Protein AF-C9RB35-F1 (afdb_monomer_lite)

Organism: Ammonifex degensii (strain DSM 10501 / KC4) (NCBI:txid429009)

pLDDT: mean 89.13, std 9.65, range [59.56, 98.06]

Sequence (82 aa):
MLYVLVLAFFYFLVAYFEVPRMLKNRMYRELWVFVFLSLLGFTLALFQIFHWPFPNITKGIESLFRPLYFRLEKLLLPNEPG

Radius of gyration: 22.45 Å; chains: 1; bounding box: 60×23×41 Å

Secondary structure (DSSP, 8-state):
-HHHHHHHHHHHHHHHHHHHHHHHTT-HHHHHHHHHHHHHHHHHHHHHHTT-----HHHHHHHHHHHHHHHHHHHH-TT---

Foldseek 3Di:
DVQLVVLVVVLVVVCVPVVVVCVVVVVVVVVVVCVVVSVVVSVVVVCVVVVPPDPPVVVVVCVVCVVVVVVCCCVVPVDDDD

Structure (mmCIF, N/CA/C/O backbone):
data_AF-C9RB35-F1
#
_entry.id   AF-C9RB35-F1
#
loop_
_atom_site.group_PDB
_atom_site.id
_atom_site.type_symbol
_atom_site.label_atom_id
_atom_site.label_alt_id
_atom_site.label_comp_id
_atom_site.label_asym_id
_atom_site.label_entity_id
_atom_site.label_seq_id
_atom_site.pdbx_PDB_ins_code
_atom_site.Cartn_x
_atom_site.Cartn_y
_atom_site.Cartn_z
_atom_site.occupancy
_atom_site.B_iso_or_equiv
_atom_site.auth_seq_id
_atom_site.auth_comp_id
_atom_site.auth_asym_id
_atom_site.auth_atom_id
_atom_site.pdbx_PDB_model_num
ATOM 1 N N . MET A 1 1 ? -8.937 -2.193 -14.769 1.00 84.75 1 MET A N 1
ATOM 2 C CA . MET A 1 1 ? -9.697 -1.392 -13.778 1.00 84.75 1 MET A CA 1
ATOM 3 C C . MET A 1 1 ? -10.463 -2.247 -12.771 1.00 84.75 1 MET A C 1
ATOM 5 O O . MET A 1 1 ? -10.314 -1.982 -11.589 1.00 84.75 1 MET A O 1
ATOM 9 N N . LEU A 1 2 ? -11.204 -3.289 -13.184 1.00 94.75 2 LEU A N 1
ATOM 10 C CA . LEU A 1 2 ? -11.932 -4.181 -12.259 1.00 94.75 2 LEU A CA 1
ATOM 11 C C . LEU A 1 2 ? -11.061 -4.724 -11.107 1.00 94.75 2 LEU A C 1
ATOM 13 O O . LEU A 1 2 ? -11.449 -4.611 -9.953 1.00 94.75 2 LEU A O 1
ATOM 17 N N . TYR A 1 3 ? -9.855 -5.224 -11.401 1.00 94.00 3 TYR A N 1
ATOM 18 C CA . TYR A 1 3 ? -8.926 -5.736 -10.382 1.00 94.00 3 TYR A CA 1
ATOM 19 C C . TYR A 1 3 ? -8.552 -4.706 -9.308 1.00 94.00 3 TYR A C 1
ATOM 21 O O . TYR A 1 3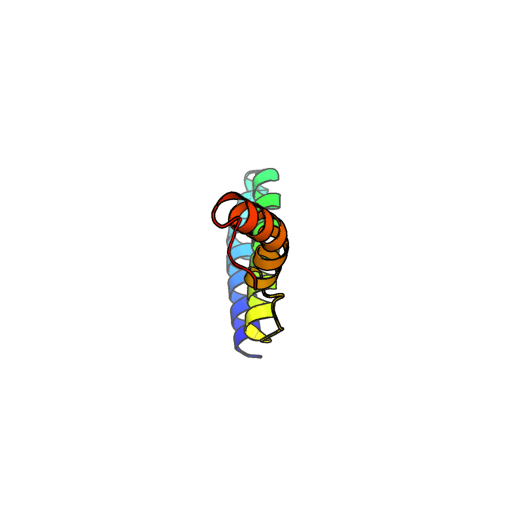 ? -8.476 -5.048 -8.135 1.00 94.00 3 TYR A O 1
ATOM 29 N N . VAL A 1 4 ? -8.369 -3.439 -9.693 1.00 95.00 4 VAL A N 1
ATOM 30 C CA . VAL A 1 4 ? -8.051 -2.354 -8.750 1.00 95.00 4 VAL A CA 1
ATOM 31 C C . VAL A 1 4 ? -9.247 -2.066 -7.843 1.00 95.00 4 VAL A C 1
ATOM 33 O O . VAL A 1 4 ? -9.066 -1.869 -6.647 1.00 95.00 4 VAL A O 1
ATOM 36 N N . LEU A 1 5 ? -10.468 -2.094 -8.389 1.00 96.50 5 LEU A N 1
ATOM 37 C CA . LEU A 1 5 ? -11.692 -1.911 -7.605 1.00 96.50 5 LEU A CA 1
ATOM 38 C C . LEU A 1 5 ? -11.904 -3.056 -6.611 1.00 96.50 5 LEU A C 1
ATOM 40 O O . LEU A 1 5 ? -12.204 -2.800 -5.451 1.00 96.50 5 LEU A O 1
ATOM 44 N N . VAL A 1 6 ? -11.695 -4.303 -7.041 1.00 96.88 6 VAL A N 1
ATOM 45 C CA . VAL A 1 6 ? -11.777 -5.480 -6.162 1.00 96.88 6 VAL A CA 1
ATOM 46 C C . VAL A 1 6 ? -10.720 -5.411 -5.058 1.00 96.88 6 VAL A C 1
ATOM 48 O O . VAL A 1 6 ? -11.039 -5.645 -3.895 1.00 96.88 6 VAL A O 1
ATOM 51 N N . LEU A 1 7 ? -9.483 -5.033 -5.395 1.00 96.88 7 LEU A N 1
ATOM 52 C CA . LEU A 1 7 ? -8.401 -4.868 -4.424 1.00 96.88 7 LEU A CA 1
ATOM 53 C C . LEU A 1 7 ? -8.727 -3.769 -3.401 1.00 96.88 7 LEU A C 1
ATOM 55 O O . LEU A 1 7 ? -8.598 -3.988 -2.198 1.00 96.88 7 LEU A O 1
ATOM 59 N N . ALA A 1 8 ? -9.174 -2.601 -3.866 1.00 96.81 8 ALA A N 1
ATOM 60 C CA . ALA A 1 8 ? -9.559 -1.494 -2.995 1.00 96.81 8 ALA A CA 1
ATOM 61 C C . ALA A 1 8 ? -10.736 -1.875 -2.088 1.00 96.81 8 ALA A C 1
ATOM 63 O O . ALA A 1 8 ? -10.711 -1.579 -0.896 1.00 96.81 8 ALA A O 1
ATOM 64 N N . PHE A 1 9 ? -11.734 -2.583 -2.625 1.00 97.81 9 PHE A N 1
ATOM 65 C CA . PHE A 1 9 ? -12.872 -3.075 -1.855 1.00 97.81 9 PHE A CA 1
ATOM 66 C C . PHE A 1 9 ? -12.451 -4.085 -0.780 1.00 97.81 9 PHE A C 1
ATOM 68 O O . PHE A 1 9 ? -12.898 -3.987 0.360 1.00 97.81 9 PHE A O 1
ATOM 75 N N . PHE A 1 10 ? -11.545 -5.009 -1.106 1.00 97.19 10 PHE A N 1
ATOM 76 C CA . PHE A 1 10 ? -10.989 -5.952 -0.138 1.00 97.19 10 PHE A CA 1
ATOM 77 C C . PHE A 1 10 ? -10.280 -5.230 1.017 1.00 97.19 10 PHE A C 1
ATOM 79 O O . PHE A 1 10 ? -10.609 -5.460 2.180 1.00 97.19 10 PHE A O 1
ATOM 86 N N . TYR A 1 11 ? -9.363 -4.306 0.712 1.00 96.94 11 TYR A N 1
ATOM 87 C CA . TYR A 1 11 ? -8.659 -3.532 1.740 1.00 96.94 11 TYR A CA 1
ATOM 88 C C . TYR A 1 11 ? -9.605 -2.656 2.565 1.00 96.94 11 TYR A C 1
ATOM 90 O O . TYR A 1 11 ? -9.429 -2.540 3.778 1.00 96.94 11 TYR A O 1
ATOM 98 N N . PHE A 1 12 ? -10.629 -2.080 1.930 1.00 97.50 12 PHE A N 1
ATOM 99 C CA . PHE A 1 12 ? -11.669 -1.326 2.620 1.00 97.50 12 PHE A CA 1
ATOM 100 C C . PHE A 1 12 ? -12.431 -2.197 3.621 1.00 97.50 12 PHE A C 1
ATOM 102 O O . PHE A 1 12 ? -12.589 -1.784 4.765 1.00 97.50 12 PHE A O 1
ATOM 109 N N . LEU A 1 13 ? -12.854 -3.406 3.235 1.00 98.06 13 LEU A N 1
ATOM 110 C CA . LEU A 1 13 ? -13.535 -4.330 4.145 1.00 98.06 13 LEU A CA 1
ATOM 111 C C . LEU A 1 13 ? -12.652 -4.691 5.342 1.00 98.06 13 LEU A C 1
ATOM 113 O O . LEU A 1 13 ? -13.101 -4.598 6.482 1.00 98.06 13 LEU A O 1
ATOM 117 N N . VAL A 1 14 ? -11.389 -5.052 5.100 1.00 96.88 14 VAL A N 1
ATOM 118 C CA . VAL A 1 14 ? -10.449 -5.394 6.178 1.00 96.88 14 VAL A CA 1
ATOM 119 C C . VAL A 1 14 ? -10.271 -4.210 7.130 1.00 96.88 14 VAL A C 1
ATOM 121 O O . VAL A 1 14 ? -10.404 -4.371 8.342 1.00 96.88 14 VAL A O 1
ATOM 124 N N . ALA A 1 15 ? -10.041 -3.007 6.597 1.00 96.75 15 ALA A N 1
ATOM 125 C CA . ALA A 1 15 ? -9.899 -1.803 7.406 1.00 96.75 15 ALA A CA 1
ATOM 126 C C . ALA A 1 15 ? -11.183 -1.476 8.185 1.00 96.75 15 ALA A C 1
ATOM 128 O O . ALA A 1 15 ? -11.111 -1.137 9.363 1.00 96.75 15 ALA A O 1
ATOM 129 N N . TYR A 1 16 ? -12.355 -1.623 7.566 1.00 97.31 16 TYR A N 1
ATOM 130 C CA . TYR A 1 16 ? -13.643 -1.353 8.201 1.00 97.31 16 TYR A CA 1
ATOM 131 C C . TYR A 1 16 ? -13.897 -2.238 9.426 1.00 97.31 16 TYR A C 1
ATOM 133 O O . TYR A 1 16 ? -14.482 -1.765 10.395 1.00 97.31 16 TYR A O 1
ATOM 141 N N . PHE A 1 17 ? -13.438 -3.493 9.428 1.00 96.06 17 PHE A N 1
ATOM 142 C CA . PHE A 1 17 ? -13.585 -4.377 10.588 1.00 96.06 17 PHE A CA 1
ATOM 143 C C . PHE A 1 17 ? -12.446 -4.233 11.609 1.00 96.06 17 PHE A C 1
ATOM 145 O O . PHE A 1 17 ? -12.708 -4.177 12.813 1.00 96.06 17 PHE A O 1
ATOM 152 N N . GLU A 1 18 ? -11.192 -4.150 11.161 1.00 95.62 18 GLU A N 1
ATOM 153 C CA . GLU A 1 18 ? -10.030 -4.154 12.062 1.00 95.62 18 GLU A CA 1
ATOM 154 C C . GLU A 1 18 ? -9.752 -2.788 12.698 1.00 95.62 18 GLU A C 1
ATOM 156 O O . GLU A 1 18 ? -9.533 -2.699 13.907 1.00 95.62 18 GLU A O 1
ATOM 161 N N . VAL A 1 19 ? -9.824 -1.694 11.934 1.00 95.56 19 VAL A N 1
ATOM 162 C CA . VAL A 1 19 ? -9.502 -0.348 12.439 1.00 95.56 19 VAL A CA 1
ATOM 163 C C . VAL A 1 19 ? -10.371 0.045 13.642 1.00 95.56 19 VAL A C 1
ATOM 165 O O . VAL A 1 19 ? -9.799 0.387 14.682 1.00 95.56 19 VAL A O 1
ATOM 168 N N . PRO A 1 20 ? -11.720 -0.029 13.604 1.00 95.25 20 PRO A N 1
ATOM 169 C CA . PRO A 1 20 ? -12.525 0.358 14.763 1.00 95.25 20 PRO A CA 1
ATOM 170 C C . PRO A 1 20 ? -12.291 -0.558 15.968 1.00 95.25 20 PRO A C 1
ATOM 172 O O . PRO A 1 20 ? -12.290 -0.079 17.104 1.00 95.25 20 PRO A O 1
ATOM 175 N N . ARG A 1 21 ? -12.038 -1.855 15.743 1.00 95.56 21 ARG A N 1
ATOM 176 C CA . ARG A 1 21 ? -11.684 -2.807 16.803 1.00 95.56 21 ARG A CA 1
ATOM 177 C C . ARG A 1 21 ? -10.385 -2.395 17.498 1.00 95.56 21 ARG A C 1
ATOM 179 O O . ARG A 1 21 ? -10.344 -2.338 18.727 1.00 95.56 21 ARG A O 1
ATOM 186 N N . MET A 1 22 ? -9.348 -2.068 16.730 1.00 95.69 22 MET A N 1
ATOM 187 C CA . MET A 1 22 ? -8.051 -1.633 17.254 1.00 95.69 22 MET A CA 1
ATOM 188 C C . MET A 1 22 ? -8.149 -0.297 17.999 1.00 95.69 22 MET A C 1
ATOM 190 O O . MET A 1 22 ? -7.599 -0.169 19.094 1.00 95.69 22 MET A O 1
ATOM 194 N N . LEU A 1 23 ? -8.897 0.678 17.462 1.00 95.94 23 LEU A N 1
ATOM 195 C CA . LEU A 1 23 ? -9.125 1.965 18.130 1.00 95.94 23 LEU A CA 1
ATOM 196 C C . LEU A 1 23 ? -9.870 1.791 19.457 1.00 95.94 23 LEU A C 1
ATOM 198 O O . LEU A 1 23 ? -9.457 2.362 20.469 1.00 95.94 23 LEU A O 1
ATOM 202 N N . LYS A 1 24 ? -10.940 0.983 19.474 1.00 96.50 24 LYS A N 1
ATOM 203 C CA . LYS A 1 24 ? -11.730 0.712 20.684 1.00 96.50 24 LYS A CA 1
ATOM 204 C C . LYS A 1 24 ? -10.881 0.072 21.784 1.00 96.50 24 LYS A C 1
ATOM 206 O O . LYS A 1 24 ? -11.036 0.414 22.952 1.00 96.50 24 LYS A O 1
ATOM 211 N N . ASN A 1 25 ? -9.950 -0.798 21.404 1.00 96.38 25 ASN A N 1
ATOM 212 C CA . ASN A 1 25 ? -9.053 -1.486 22.328 1.00 96.38 25 ASN A CA 1
ATOM 213 C C . ASN A 1 25 ? -7.770 -0.695 22.647 1.00 96.38 25 ASN A C 1
ATOM 215 O O . ASN A 1 25 ? -6.877 -1.242 23.288 1.00 96.38 25 ASN A O 1
ATOM 219 N N . ARG A 1 26 ? -7.655 0.576 22.216 1.00 95.00 26 ARG A N 1
ATOM 220 C CA . ARG A 1 26 ? -6.464 1.434 22.414 1.00 95.00 26 ARG A CA 1
ATOM 221 C C . ARG A 1 26 ? -5.164 0.818 21.857 1.00 95.00 26 ARG A C 1
ATOM 223 O O . ARG A 1 26 ? -4.071 1.156 22.308 1.00 95.00 26 ARG A O 1
ATOM 230 N N . MET A 1 27 ? -5.266 -0.055 20.855 1.00 96.25 27 MET A N 1
ATOM 231 C CA . MET A 1 27 ? -4.151 -0.788 20.241 1.00 96.25 27 MET A CA 1
ATOM 232 C C . MET A 1 27 ? -3.417 0.070 19.197 1.00 96.25 27 MET A C 1
ATOM 234 O O . MET A 1 27 ? -3.355 -0.262 18.015 1.00 96.25 27 MET A O 1
ATOM 238 N N . TYR A 1 28 ? -2.904 1.235 19.606 1.00 94.50 28 TYR A N 1
ATOM 239 C CA . TYR A 1 28 ? -2.333 2.216 18.672 1.00 94.50 28 TYR A CA 1
ATOM 240 C C . TYR A 1 28 ? -1.038 1.740 18.011 1.00 94.50 28 TYR A C 1
ATOM 242 O O . TYR A 1 28 ? -0.778 2.068 16.855 1.00 94.50 28 TYR A O 1
ATOM 250 N N . ARG A 1 29 ? -0.222 0.960 18.727 1.00 95.31 29 ARG A N 1
ATOM 251 C CA . ARG A 1 29 ? 1.015 0.402 18.171 1.00 95.31 29 ARG A CA 1
ATOM 252 C C . ARG A 1 29 ? 0.696 -0.637 17.101 1.00 95.31 29 ARG A C 1
ATOM 254 O O . ARG A 1 29 ? 1.284 -0.608 16.026 1.00 95.31 29 ARG A O 1
ATOM 261 N N . GLU A 1 30 ? -0.255 -1.523 17.376 1.00 96.25 30 GLU A N 1
ATOM 262 C CA . GLU A 1 30 ? -0.689 -2.537 16.422 1.00 96.25 30 GLU A CA 1
ATOM 263 C C . GLU A 1 30 ? -1.392 -1.894 15.219 1.00 96.25 30 GLU A C 1
ATOM 265 O O . GLU A 1 30 ? -1.169 -2.325 14.092 1.00 96.25 30 GLU A O 1
ATOM 270 N N . LEU A 1 31 ? -2.157 -0.817 15.431 1.00 96.25 31 LEU A N 1
ATOM 271 C CA . LEU A 1 31 ? -2.761 -0.032 14.354 1.00 96.25 31 LEU A CA 1
ATOM 272 C C . LEU A 1 31 ? -1.700 0.550 13.410 1.00 96.25 31 LEU A C 1
ATOM 274 O O . LEU A 1 31 ? -1.853 0.456 12.196 1.00 96.25 31 LEU A O 1
ATOM 278 N N . TRP A 1 32 ? -0.609 1.110 13.943 1.00 96.81 32 TRP A N 1
ATOM 279 C CA . TRP A 1 32 ? 0.491 1.616 13.115 1.00 96.81 32 TRP A CA 1
ATOM 280 C C . TRP A 1 32 ? 1.143 0.517 12.275 1.00 96.81 32 TRP A C 1
ATOM 282 O O . TRP A 1 32 ? 1.374 0.717 11.082 1.00 96.81 32 TRP A O 1
ATOM 292 N N . VAL A 1 33 ? 1.391 -0.654 12.868 1.00 97.69 33 VAL A N 1
ATOM 293 C CA . VAL A 1 33 ? 1.933 -1.815 12.143 1.00 97.69 33 VAL A CA 1
ATOM 294 C C . VAL A 1 33 ? 0.957 -2.283 11.061 1.00 97.69 33 VAL A C 1
ATOM 296 O O . VAL A 1 33 ? 1.367 -2.504 9.923 1.00 97.69 33 VAL A O 1
ATOM 299 N N . PHE A 1 34 ? -0.335 -2.376 11.383 1.00 96.81 34 PHE A N 1
ATOM 300 C CA . PHE A 1 34 ? -1.383 -2.751 10.438 1.00 96.81 34 PHE A CA 1
ATOM 301 C C . PHE A 1 34 ? -1.450 -1.789 9.251 1.00 96.81 34 PHE A C 1
ATOM 303 O O . PHE A 1 34 ? -1.451 -2.240 8.107 1.00 96.81 34 PHE A O 1
ATOM 310 N N . VAL A 1 35 ? -1.465 -0.476 9.498 1.00 96.44 35 VAL A N 1
ATOM 311 C CA . VAL A 1 35 ? -1.511 0.545 8.441 1.00 96.44 35 VAL A CA 1
ATOM 312 C C . VAL A 1 35 ? -0.266 0.466 7.564 1.00 96.44 35 VAL A C 1
ATOM 314 O O . VAL A 1 35 ? -0.388 0.441 6.340 1.00 96.44 35 VAL A O 1
ATOM 317 N N . PHE A 1 36 ? 0.920 0.375 8.168 1.00 97.88 36 PHE A N 1
ATOM 318 C CA . PHE A 1 36 ? 2.177 0.283 7.431 1.00 97.88 36 PHE A CA 1
ATOM 319 C C . PHE A 1 36 ? 2.217 -0.950 6.521 1.00 97.88 36 PHE A C 1
ATOM 321 O O . PHE A 1 36 ? 2.445 -0.822 5.318 1.00 97.88 36 PHE A O 1
ATOM 328 N N . LEU A 1 37 ? 1.936 -2.138 7.066 1.00 97.56 37 LEU A N 1
ATOM 329 C CA . LEU A 1 37 ? 1.931 -3.381 6.293 1.00 97.56 37 LEU A CA 1
ATOM 330 C C . LEU A 1 37 ? 0.826 -3.393 5.233 1.00 97.56 37 LEU A C 1
ATOM 332 O O . LEU A 1 37 ? 1.048 -3.876 4.123 1.00 97.56 37 LEU A O 1
ATOM 336 N N . SER A 1 38 ? -0.344 -2.829 5.542 1.00 96.81 38 SER A N 1
ATOM 337 C CA . SER A 1 38 ? -1.458 -2.743 4.597 1.00 96.81 38 SER A CA 1
ATOM 338 C C . SER A 1 38 ? -1.123 -1.849 3.410 1.00 96.81 38 SER A C 1
ATOM 340 O O . SER A 1 38 ? -1.339 -2.253 2.271 1.00 96.81 38 SER A O 1
ATOM 342 N N . LEU A 1 39 ? -0.547 -0.670 3.659 1.00 97.19 39 LEU A N 1
ATOM 343 C CA . LEU A 1 39 ? -0.093 0.236 2.603 1.00 97.19 39 LEU A CA 1
ATOM 344 C C . LEU A 1 39 ? 1.014 -0.393 1.759 1.00 97.19 39 LEU A C 1
ATOM 346 O O . LEU A 1 39 ? 0.982 -0.275 0.534 1.00 97.19 39 LEU A O 1
ATOM 350 N N . LEU A 1 40 ? 1.961 -1.085 2.394 1.00 96.81 40 LEU A N 1
ATOM 351 C CA . LEU A 1 40 ? 3.037 -1.791 1.704 1.00 96.81 40 LEU A CA 1
ATOM 352 C C . LEU A 1 40 ? 2.453 -2.867 0.774 1.00 96.81 40 LEU A C 1
ATOM 354 O O . LEU A 1 40 ? 2.711 -2.847 -0.429 1.00 96.81 40 LEU A O 1
ATOM 358 N N . GLY A 1 41 ? 1.597 -3.749 1.297 1.00 95.81 41 GLY A N 1
ATOM 359 C CA . GLY A 1 41 ? 0.944 -4.800 0.514 1.00 95.81 41 GLY A CA 1
ATOM 360 C C . GLY A 1 41 ? 0.069 -4.255 -0.617 1.00 95.81 41 GLY A C 1
ATOM 361 O O . GLY A 1 41 ? 0.158 -4.737 -1.745 1.00 95.81 41 GLY A O 1
ATOM 362 N N . PHE A 1 42 ? -0.714 -3.206 -0.352 1.00 96.06 42 PHE A N 1
ATOM 363 C CA . PHE A 1 42 ? -1.555 -2.565 -1.361 1.00 96.06 42 PHE A CA 1
ATOM 364 C C . PHE A 1 42 ? -0.709 -1.968 -2.486 1.00 96.06 42 PHE A C 1
ATOM 366 O O . PHE A 1 42 ? -0.990 -2.191 -3.660 1.00 96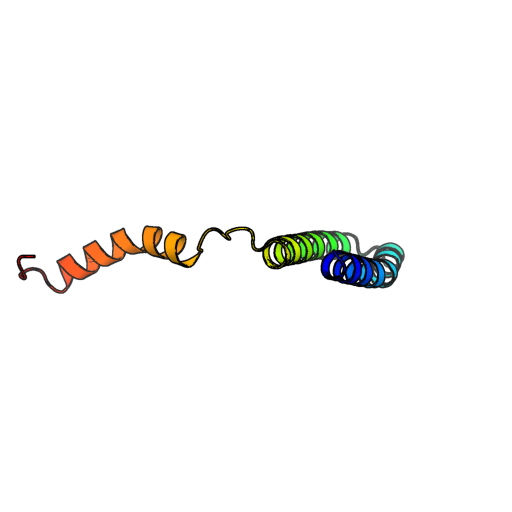.06 42 PHE A O 1
ATOM 373 N N . THR A 1 43 ? 0.372 -1.273 -2.130 1.00 94.12 43 THR A N 1
ATOM 374 C CA . THR A 1 43 ? 1.314 -0.705 -3.096 1.00 94.12 43 THR A CA 1
ATOM 375 C C . THR A 1 43 ? 1.918 -1.805 -3.967 1.00 94.12 43 THR A C 1
ATOM 377 O O . THR A 1 43 ? 1.857 -1.705 -5.189 1.00 94.12 43 THR A O 1
ATOM 380 N N . LEU A 1 44 ? 2.425 -2.893 -3.374 1.00 92.75 44 LEU A N 1
ATOM 381 C CA . LEU A 1 44 ? 2.969 -4.034 -4.125 1.00 92.75 44 LEU A CA 1
ATOM 382 C C . LEU A 1 44 ? 1.939 -4.657 -5.073 1.00 92.75 44 LEU A C 1
ATOM 384 O O . LEU A 1 44 ? 2.256 -4.935 -6.229 1.00 92.75 44 LEU A O 1
ATOM 388 N N . ALA A 1 45 ? 0.701 -4.832 -4.611 1.00 93.38 45 ALA A N 1
ATOM 389 C CA . ALA A 1 45 ? -0.380 -5.345 -5.440 1.00 93.38 45 ALA A CA 1
ATOM 390 C C . ALA A 1 45 ? -0.686 -4.409 -6.623 1.00 93.38 45 ALA A C 1
ATOM 392 O O . ALA A 1 45 ? -0.904 -4.885 -7.736 1.00 93.38 45 ALA A O 1
ATOM 393 N N . LEU A 1 46 ? -0.635 -3.084 -6.430 1.00 92.69 46 LEU A N 1
ATOM 394 C CA . LEU A 1 46 ? -0.750 -2.125 -7.532 1.00 92.69 46 LEU A CA 1
ATOM 395 C C . LEU A 1 46 ? 0.405 -2.264 -8.530 1.00 92.69 46 LEU A C 1
ATOM 397 O O . LEU A 1 46 ? 0.144 -2.369 -9.727 1.00 92.69 46 LEU A O 1
ATOM 401 N N . PHE A 1 47 ? 1.658 -2.322 -8.064 1.00 90.88 47 PHE A N 1
ATOM 402 C CA . PHE A 1 47 ? 2.821 -2.552 -8.935 1.00 90.88 47 PHE A CA 1
ATOM 403 C C . PHE A 1 47 ? 2.633 -3.808 -9.799 1.00 90.88 47 PHE A C 1
ATOM 405 O O . PHE A 1 47 ? 2.897 -3.775 -11.003 1.00 90.88 47 PHE A O 1
ATOM 412 N N . GLN A 1 48 ? 2.113 -4.884 -9.204 1.00 88.31 48 GLN A N 1
ATOM 413 C CA 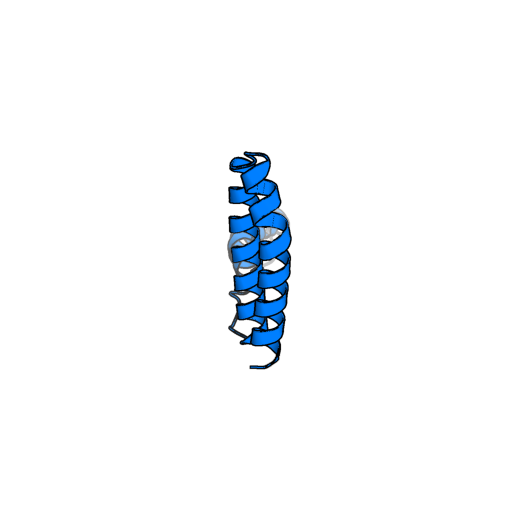. GLN A 1 48 ? 1.834 -6.137 -9.900 1.00 88.31 48 GLN A CA 1
ATOM 414 C C . GLN A 1 48 ? 0.702 -6.008 -10.932 1.00 88.31 48 GLN A C 1
ATOM 416 O O . GLN A 1 48 ? 0.859 -6.483 -12.054 1.00 88.31 48 GLN A O 1
ATOM 421 N N . ILE A 1 49 ? -0.414 -5.349 -10.592 1.00 91.12 49 ILE A N 1
ATOM 422 C CA . ILE A 1 49 ? -1.564 -5.157 -11.501 1.00 91.12 49 ILE A CA 1
ATOM 423 C C . ILE A 1 49 ? -1.196 -4.281 -12.702 1.00 91.12 49 ILE A C 1
ATOM 425 O O . ILE A 1 49 ? -1.640 -4.543 -13.818 1.00 91.12 49 ILE A O 1
ATOM 429 N N . PHE A 1 50 ? -0.406 -3.231 -12.483 1.00 89.75 50 PHE A N 1
ATOM 430 C CA . PHE A 1 50 ? 0.020 -2.325 -13.549 1.00 89.75 50 PHE A CA 1
ATOM 431 C C . PHE A 1 50 ? 1.204 -2.862 -14.361 1.00 89.75 50 PHE A C 1
ATOM 433 O O . PHE A 1 50 ? 1.645 -2.184 -15.287 1.00 89.75 50 PHE A O 1
ATOM 440 N N . HIS A 1 51 ? 1.718 -4.056 -14.034 1.00 84.94 51 HIS A N 1
ATOM 441 C CA . HIS A 1 51 ? 2.936 -4.621 -14.623 1.00 84.94 51 HIS A CA 1
ATOM 442 C C . HIS A 1 51 ? 4.105 -3.626 -14.625 1.00 84.94 51 HIS A C 1
ATOM 444 O O . HIS A 1 51 ? 4.933 -3.614 -15.537 1.00 84.94 51 HIS A O 1
ATOM 450 N N . TRP A 1 52 ? 4.166 -2.767 -13.603 1.00 83.50 52 TRP A N 1
ATOM 451 C CA . TRP A 1 52 ? 5.252 -1.810 -13.485 1.00 83.50 52 TRP A CA 1
ATOM 452 C C . TRP A 1 52 ? 6.551 -2.606 -13.310 1.00 83.50 52 TRP A C 1
ATOM 454 O O . TRP A 1 52 ? 6.578 -3.532 -12.492 1.0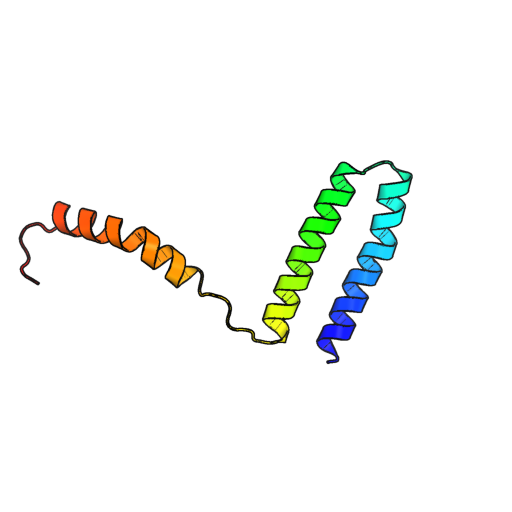0 83.50 52 TRP A O 1
ATOM 464 N N . PRO A 1 53 ? 7.627 -2.286 -14.058 1.00 72.94 53 PRO A N 1
ATOM 465 C CA . PRO A 1 53 ? 8.889 -3.003 -13.958 1.00 72.94 53 PRO A CA 1
ATOM 466 C C . PRO A 1 53 ? 9.418 -2.915 -12.529 1.00 72.94 53 PRO A C 1
ATOM 468 O O . PRO A 1 53 ? 9.935 -1.884 -12.097 1.00 72.94 53 PRO A O 1
ATOM 471 N N . PHE A 1 54 ? 9.266 -4.003 -11.778 1.00 67.25 54 PHE A N 1
ATOM 472 C CA . PHE A 1 54 ? 9.857 -4.098 -10.459 1.00 67.25 54 PHE A CA 1
ATOM 473 C C . PHE A 1 54 ? 11.376 -4.061 -10.648 1.00 67.25 54 PHE A C 1
ATOM 475 O O . PHE A 1 54 ? 11.887 -4.816 -11.488 1.00 67.25 54 PHE A O 1
ATOM 482 N N . PRO A 1 55 ? 12.122 -3.201 -9.928 1.00 68.81 55 PRO A N 1
ATOM 483 C CA . PRO A 1 55 ? 13.570 -3.304 -9.937 1.00 68.81 55 PRO A CA 1
ATOM 484 C C . PRO A 1 55 ? 13.912 -4.743 -9.555 1.00 68.81 55 PRO A C 1
ATOM 486 O O . PRO A 1 55 ? 13.489 -5.236 -8.510 1.00 68.81 55 PRO A O 1
ATOM 489 N N . ASN A 1 56 ? 14.584 -5.453 -10.462 1.00 70.62 56 ASN A N 1
ATOM 490 C CA . ASN A 1 56 ? 14.860 -6.866 -10.273 1.00 70.62 56 ASN A CA 1
ATOM 491 C C . ASN A 1 56 ? 15.780 -7.011 -9.052 1.00 70.62 56 ASN A C 1
ATOM 493 O O . ASN A 1 56 ? 16.972 -6.713 -9.132 1.00 70.62 56 ASN A O 1
ATOM 497 N N . ILE A 1 57 ? 15.213 -7.454 -7.927 1.00 78.69 57 ILE A N 1
ATOM 498 C CA . ILE A 1 57 ? 15.929 -7.626 -6.659 1.00 78.69 57 ILE A CA 1
ATOM 499 C C . ILE A 1 57 ? 17.114 -8.573 -6.862 1.00 78.69 57 ILE A C 1
ATOM 501 O O . ILE A 1 57 ? 18.188 -8.325 -6.323 1.00 78.69 57 ILE A O 1
ATOM 505 N N . THR A 1 58 ? 16.968 -9.588 -7.720 1.00 77.62 58 THR A N 1
ATOM 506 C CA . THR A 1 58 ? 18.051 -10.501 -8.093 1.00 77.62 58 THR A CA 1
ATOM 507 C C . THR A 1 58 ? 19.225 -9.756 -8.716 1.00 77.62 58 THR A C 1
ATOM 509 O O . THR A 1 58 ? 20.355 -10.027 -8.335 1.00 77.62 58 THR A O 1
ATOM 512 N N . LYS A 1 59 ? 18.990 -8.762 -9.585 1.00 78.50 59 LYS A N 1
ATOM 513 C CA . LYS A 1 59 ? 20.075 -7.927 -10.138 1.00 78.50 59 LYS A CA 1
ATOM 514 C C . LYS A 1 59 ? 20.744 -7.067 -9.065 1.00 78.50 59 LYS A C 1
ATOM 516 O O . LYS A 1 59 ? 21.956 -6.877 -9.100 1.00 78.50 59 LYS A O 1
ATOM 521 N N . GLY A 1 60 ? 19.969 -6.553 -8.109 1.00 80.44 60 GLY A N 1
ATOM 522 C CA . GLY A 1 60 ? 20.506 -5.796 -6.974 1.00 80.44 60 GLY A CA 1
ATOM 523 C C . GLY A 1 60 ? 21.400 -6.653 -6.075 1.00 80.44 60 GLY A C 1
ATOM 524 O O . GLY A 1 60 ? 22.520 -6.261 -5.755 1.00 80.44 60 GLY A O 1
ATOM 525 N N . ILE A 1 61 ? 20.932 -7.855 -5.731 1.00 84.69 61 ILE A N 1
ATOM 526 C CA . ILE A 1 61 ? 21.698 -8.853 -4.978 1.00 84.69 61 ILE A CA 1
ATOM 527 C C . ILE A 1 61 ? 22.946 -9.253 -5.772 1.00 84.69 61 ILE A C 1
ATOM 529 O O . ILE A 1 61 ? 24.047 -9.215 -5.237 1.00 84.69 61 ILE A O 1
ATOM 533 N N . GLU A 1 62 ? 22.820 -9.558 -7.062 1.00 85.88 62 GLU A N 1
ATOM 534 C CA . GLU A 1 62 ? 23.956 -9.923 -7.912 1.00 85.88 62 GLU A CA 1
ATOM 535 C C . GLU A 1 62 ? 25.032 -8.827 -7.924 1.00 85.88 62 GLU A C 1
ATOM 537 O O . GLU A 1 62 ? 26.214 -9.119 -7.756 1.00 85.88 62 GLU A O 1
ATOM 542 N N . SER A 1 63 ? 24.640 -7.554 -8.029 1.00 85.06 63 SER A N 1
ATOM 543 C CA . SER A 1 63 ? 25.577 -6.428 -7.962 1.00 85.06 63 SER A CA 1
ATOM 544 C C . SER A 1 63 ? 26.311 -6.337 -6.621 1.00 85.06 63 SER A C 1
ATOM 546 O O . SER A 1 63 ? 27.472 -5.930 -6.594 1.00 85.06 63 SER A O 1
ATOM 548 N N . LEU A 1 64 ? 25.655 -6.702 -5.517 1.00 88.06 64 LEU A N 1
ATOM 549 C CA . LEU A 1 64 ? 26.257 -6.702 -4.184 1.00 88.06 64 LEU A CA 1
ATOM 550 C C . LEU A 1 64 ? 27.225 -7.879 -3.992 1.00 88.06 64 LEU A C 1
ATOM 552 O O . LEU A 1 64 ? 28.268 -7.723 -3.360 1.00 88.06 64 LEU A O 1
ATOM 556 N N . PHE A 1 65 ? 26.898 -9.047 -4.551 1.00 88.19 65 PHE A N 1
ATOM 557 C CA . PHE A 1 65 ? 27.671 -10.281 -4.387 1.00 88.19 65 PHE A CA 1
ATOM 558 C C . PHE A 1 65 ? 28.787 -10.465 -5.427 1.00 88.19 65 PHE A C 1
ATOM 560 O O . PHE A 1 65 ? 29.758 -11.165 -5.141 1.00 88.19 65 PHE A O 1
ATOM 567 N N . ARG A 1 66 ? 28.727 -9.796 -6.586 1.00 86.00 66 ARG A N 1
ATOM 568 C CA . ARG A 1 66 ? 29.813 -9.764 -7.586 1.00 86.00 66 ARG A CA 1
ATOM 569 C C . ARG A 1 66 ? 31.212 -9.525 -6.998 1.00 86.00 66 ARG A C 1
ATOM 571 O O . ARG A 1 66 ? 32.099 -10.323 -7.290 1.00 86.00 66 ARG A O 1
ATOM 578 N N . PRO A 1 67 ? 31.464 -8.496 -6.164 1.00 86.25 67 PRO A N 1
ATOM 579 C CA . PRO A 1 67 ? 32.800 -8.272 -5.606 1.00 86.25 67 PRO A CA 1
ATOM 580 C C . PRO A 1 67 ? 33.277 -9.416 -4.702 1.00 86.25 67 PRO A C 1
ATOM 582 O O . PRO A 1 67 ? 34.479 -9.664 -4.622 1.00 86.25 67 PRO A O 1
ATOM 585 N N . LEU A 1 68 ? 32.360 -10.122 -4.032 1.00 87.31 68 LEU A N 1
ATOM 586 C CA . LEU A 1 68 ? 32.694 -11.296 -3.230 1.00 87.31 68 LEU A CA 1
ATOM 587 C C . LEU A 1 68 ? 33.051 -12.484 -4.127 1.00 87.31 68 LEU A C 1
ATOM 589 O O . LEU A 1 68 ? 34.050 -13.152 -3.873 1.00 87.31 68 LEU A O 1
ATOM 593 N N . TYR A 1 69 ? 32.282 -12.695 -5.199 1.00 85.81 69 TYR A N 1
ATOM 594 C CA . TYR A 1 69 ? 32.540 -13.736 -6.191 1.00 85.81 69 TYR A CA 1
ATOM 595 C C . TYR A 1 69 ? 33.940 -13.595 -6.799 1.00 85.81 69 TYR A C 1
ATOM 597 O O . TYR A 1 69 ? 34.718 -14.536 -6.723 1.00 85.81 69 TYR A O 1
ATOM 605 N N . PHE A 1 70 ? 34.327 -12.396 -7.252 1.00 83.88 70 PHE A N 1
ATOM 606 C CA . PHE A 1 70 ? 35.670 -12.153 -7.802 1.00 83.88 70 PHE A CA 1
ATOM 607 C C . PHE A 1 70 ? 36.804 -12.425 -6.801 1.00 83.88 70 PHE A C 1
ATOM 609 O O . PHE A 1 70 ? 37.889 -12.860 -7.185 1.00 83.88 70 PHE A O 1
ATOM 616 N N . ARG A 1 71 ? 36.583 -12.168 -5.503 1.00 85.31 71 ARG A N 1
ATOM 617 C CA . ARG A 1 71 ? 37.577 -12.477 -4.461 1.00 85.31 71 ARG A CA 1
ATOM 618 C C . ARG A 1 71 ? 37.686 -13.977 -4.206 1.00 85.31 71 ARG A C 1
ATOM 620 O O . ARG A 1 71 ? 38.796 -14.461 -4.018 1.00 85.31 71 ARG A O 1
ATOM 627 N N . LEU A 1 72 ? 36.559 -14.688 -4.192 1.00 87.38 72 LEU A N 1
ATOM 628 C CA . LEU A 1 72 ? 36.523 -16.140 -4.014 1.00 87.38 72 LEU A CA 1
ATOM 629 C C . LEU A 1 72 ? 37.115 -16.861 -5.223 1.00 87.38 72 LEU A C 1
ATOM 631 O O . LEU A 1 72 ? 37.946 -17.740 -5.047 1.00 87.38 72 LEU A O 1
ATOM 635 N N . GLU A 1 73 ? 36.757 -16.440 -6.432 1.00 82.69 73 GLU A N 1
ATOM 636 C CA . GLU A 1 73 ? 37.295 -16.958 -7.688 1.00 82.69 73 GLU A CA 1
ATOM 637 C C . GLU A 1 73 ? 38.819 -16.799 -7.740 1.00 82.69 73 GLU A C 1
ATOM 639 O O . GLU A 1 73 ? 39.532 -17.775 -7.946 1.00 82.69 73 GLU A O 1
ATOM 644 N N . LYS A 1 74 ? 39.344 -15.614 -7.399 1.00 84.38 74 LYS A N 1
ATOM 645 C CA . LYS A 1 74 ? 40.793 -15.367 -7.346 1.00 84.38 74 LYS A CA 1
ATOM 646 C C . LYS A 1 74 ? 41.523 -16.161 -6.251 1.00 84.38 74 LYS A C 1
ATOM 648 O O . LYS A 1 74 ? 42.709 -16.442 -6.396 1.00 84.38 74 LYS A O 1
ATOM 653 N N . LEU A 1 75 ? 40.850 -16.482 -5.142 1.00 86.19 75 LEU A N 1
ATOM 654 C CA . LEU A 1 75 ? 41.433 -17.235 -4.024 1.00 86.19 75 LEU A CA 1
ATOM 655 C C . LEU A 1 75 ? 41.392 -18.754 -4.262 1.00 86.19 75 LEU A C 1
ATOM 657 O O . LEU A 1 75 ? 42.306 -19.459 -3.842 1.00 86.19 75 LEU A O 1
ATOM 661 N N . LEU A 1 76 ? 40.334 -19.249 -4.912 1.00 84.38 76 LEU A N 1
ATOM 662 C CA . LEU A 1 76 ? 40.083 -20.674 -5.144 1.00 84.38 76 LEU A CA 1
ATOM 663 C C 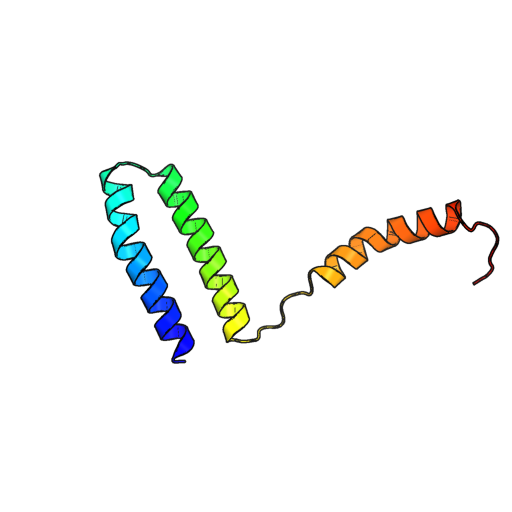. LEU A 1 76 ? 40.662 -21.172 -6.476 1.00 84.38 76 LEU A C 1
ATOM 665 O O . LEU A 1 76 ? 41.075 -22.326 -6.549 1.00 84.38 76 LEU A O 1
ATOM 669 N N . LEU A 1 77 ? 40.730 -20.319 -7.503 1.00 82.62 77 LEU A N 1
ATOM 670 C CA . LEU A 1 77 ? 41.270 -20.629 -8.834 1.00 82.62 77 LEU A CA 1
ATOM 671 C C . LEU A 1 77 ? 42.351 -19.607 -9.241 1.00 82.62 77 LEU A C 1
ATOM 673 O O . LEU A 1 77 ? 42.189 -18.872 -10.213 1.00 82.62 77 LEU A O 1
ATOM 677 N N . PRO A 1 78 ? 43.480 -19.529 -8.515 1.00 70.69 78 PRO A N 1
ATOM 678 C CA . PRO A 1 78 ? 44.474 -18.472 -8.712 1.00 70.69 78 PRO A CA 1
ATOM 679 C C . PRO A 1 78 ? 45.225 -18.506 -10.060 1.00 70.69 78 PRO A C 1
ATOM 681 O O . PRO A 1 78 ? 45.927 -17.543 -10.356 1.00 70.69 78 PRO A O 1
ATOM 684 N N . ASN A 1 79 ? 45.109 -19.578 -10.860 1.00 66.88 79 ASN A N 1
ATOM 685 C CA . ASN A 1 79 ? 45.991 -19.857 -12.007 1.00 66.88 79 ASN A CA 1
ATOM 686 C C . ASN A 1 79 ? 45.281 -20.141 -13.347 1.00 66.88 79 ASN A C 1
ATOM 688 O O . ASN A 1 79 ? 45.932 -20.616 -14.274 1.00 66.88 79 ASN A O 1
ATOM 692 N N . GLU A 1 80 ? 43.989 -19.850 -13.488 1.00 62.53 80 GLU A N 1
ATOM 693 C CA . GLU A 1 80 ? 43.336 -19.898 -14.806 1.00 62.53 80 GLU A CA 1
ATOM 694 C C . GLU A 1 80 ? 43.398 -18.501 -15.456 1.00 62.53 80 GLU A C 1
ATOM 696 O O . GLU A 1 80 ? 42.835 -17.551 -14.902 1.00 62.53 80 GLU A O 1
ATOM 701 N N . PRO A 1 81 ? 44.105 -18.315 -16.590 1.00 62.62 81 PRO A N 1
ATOM 702 C CA . PRO A 1 81 ? 43.994 -17.093 -17.374 1.00 62.62 81 PRO A CA 1
ATOM 703 C C . PRO A 1 81 ? 42.627 -17.077 -18.069 1.00 62.62 81 PRO A C 1
ATOM 705 O O . PRO A 1 81 ? 42.291 -18.013 -18.795 1.00 62.62 81 PRO A O 1
ATOM 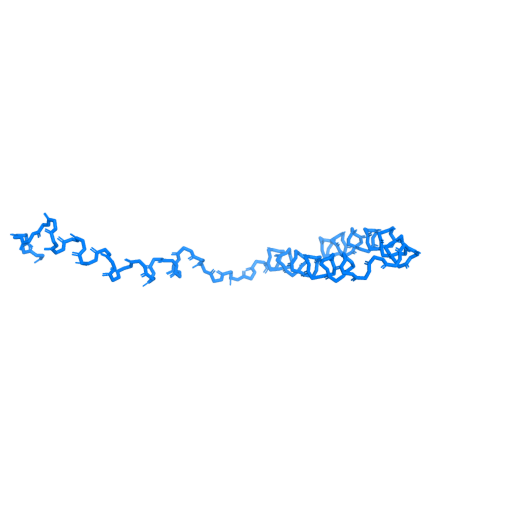708 N N . GLY A 1 82 ? 41.843 -16.029 -17.800 1.00 59.56 82 GLY A N 1
ATOM 709 C CA . GLY A 1 82 ? 40.589 -15.745 -18.505 1.00 59.56 82 GLY A CA 1
ATOM 710 C C . GLY A 1 82 ? 40.783 -15.340 -19.960 1.00 59.56 82 GLY A C 1
ATOM 711 O O . GLY A 1 82 ? 41.911 -14.933 -20.327 1.00 59.56 82 GLY A O 1
#